Protein AF-A0A812HJQ6-F1 (afdb_monomer_lite)

Foldseek 3Di:
DQAVDDADVPGPVVLVVLVLVCVVVVHFLVRSLCVVPCCSPPVPPVCVPDPPPVNSVSCVPCPPVRDDDPDRPDDDD

Structure (mmCIF, N/CA/C/O backbone):
data_AF-A0A812HJQ6-F1
#
_entry.id   AF-A0A812HJQ6-F1
#
loop_
_atom_site.group_PDB
_atom_site.id
_atom_site.type_symbol
_atom_site.label_atom_id
_atom_site.label_alt_id
_atom_site.label_comp_id
_atom_site.label_asym_id
_atom_site.label_entity_id
_atom_site.label_seq_id
_atom_site.pdbx_PDB_ins_code
_atom_site.Cartn_x
_atom_site.Cartn_y
_atom_site.Cartn_z
_atom_site.occupancy
_atom_site.B_iso_or_equiv
_atom_site.auth_seq_id
_atom_site.auth_comp_id
_atom_site.auth_asym_id
_atom_site.auth_atom_id
_atom_site.pdbx_PDB_model_num
ATOM 1 N N . MET A 1 1 ? 1.404 8.414 7.504 1.00 87.06 1 MET A N 1
ATOM 2 C CA . MET A 1 1 ? 2.756 8.208 6.930 1.00 87.06 1 MET A CA 1
ATOM 3 C C . MET A 1 1 ? 2.907 6.772 6.453 1.00 87.06 1 MET A C 1
ATOM 5 O O . MET A 1 1 ? 2.236 5.900 6.994 1.00 87.06 1 MET A O 1
ATOM 9 N N . ASN A 1 2 ? 3.743 6.547 5.444 1.00 87.94 2 ASN A N 1
ATOM 10 C CA . ASN A 1 2 ? 4.107 5.241 4.902 1.00 87.94 2 ASN A CA 1
ATOM 11 C C . ASN A 1 2 ? 5.577 5.291 4.456 1.00 87.94 2 ASN A C 1
ATOM 13 O O . ASN A 1 2 ? 5.871 5.753 3.352 1.00 87.94 2 ASN A O 1
ATOM 17 N N . GLY A 1 3 ? 6.489 4.896 5.346 1.00 89.12 3 GLY A N 1
ATOM 18 C CA . GLY A 1 3 ? 7.927 5.070 5.143 1.00 89.12 3 GLY A CA 1
ATOM 19 C C . GLY A 1 3 ? 8.286 6.550 5.009 1.00 89.12 3 GLY A C 1
ATOM 20 O O . GLY A 1 3 ? 7.975 7.346 5.895 1.00 89.12 3 GLY A O 1
ATOM 21 N N . GLU A 1 4 ? 8.890 6.919 3.882 1.00 85.75 4 GLU A N 1
ATOM 22 C CA . GLU A 1 4 ? 9.276 8.302 3.571 1.00 85.75 4 GLU A CA 1
ATOM 23 C C . GLU A 1 4 ? 8.123 9.121 2.969 1.00 85.75 4 GLU A C 1
ATOM 25 O O . GLU A 1 4 ? 8.209 10.342 2.857 1.00 85.75 4 GLU A O 1
ATOM 30 N N . THR A 1 5 ? 7.008 8.474 2.605 1.00 87.75 5 THR A N 1
ATOM 31 C CA . THR A 1 5 ? 5.834 9.166 2.061 1.00 87.75 5 THR A CA 1
ATOM 32 C C . THR A 1 5 ? 4.907 9.643 3.178 1.00 87.75 5 THR A C 1
ATOM 34 O O . THR A 1 5 ? 4.340 8.852 3.943 1.00 87.75 5 THR A O 1
ATOM 37 N N . GLN A 1 6 ? 4.664 10.950 3.225 1.00 88.62 6 GLN A N 1
ATOM 38 C CA . GLN A 1 6 ? 3.577 11.540 4.000 1.00 88.62 6 GLN A CA 1
ATOM 39 C C . GLN A 1 6 ? 2.345 11.721 3.103 1.00 88.62 6 GLN A C 1
ATOM 41 O O . GLN A 1 6 ? 2.467 12.108 1.947 1.00 88.62 6 GLN A O 1
ATOM 46 N N . ASN A 1 7 ? 1.161 11.404 3.629 1.00 87.62 7 ASN A N 1
ATOM 47 C CA . ASN A 1 7 ? -0.111 11.620 2.940 1.00 87.62 7 ASN A CA 1
ATOM 48 C C . ASN A 1 7 ? -0.966 12.507 3.838 1.00 87.62 7 ASN A C 1
ATOM 50 O O . ASN A 1 7 ? -1.233 12.109 4.976 1.00 87.62 7 ASN A O 1
ATOM 54 N N . ASN A 1 8 ? -1.386 13.669 3.342 1.00 85.12 8 ASN A N 1
ATOM 55 C CA . ASN A 1 8 ? -2.323 14.517 4.072 1.00 85.12 8 ASN A CA 1
ATOM 56 C C . ASN A 1 8 ? -3.749 13.958 3.979 1.00 85.12 8 ASN A C 1
ATOM 58 O O . ASN A 1 8 ? -4.072 13.139 3.113 1.00 85.12 8 ASN A O 1
ATOM 62 N N . ALA A 1 9 ? -4.637 14.418 4.862 1.00 82.31 9 ALA A N 1
ATOM 63 C CA . ALA A 1 9 ? -6.053 14.082 4.769 1.00 82.31 9 ALA A CA 1
ATOM 64 C C . ALA A 1 9 ? -6.617 14.510 3.400 1.00 82.31 9 ALA A C 1
ATOM 66 O O . ALA A 1 9 ? -6.517 15.670 3.010 1.00 82.31 9 ALA A O 1
ATOM 67 N N . GLY A 1 10 ? -7.212 13.563 2.671 1.00 81.38 10 GLY A N 1
ATOM 68 C CA . GLY A 1 10 ? -7.746 13.787 1.326 1.00 81.38 10 GLY A CA 1
ATOM 69 C C . GLY A 1 10 ? -6.776 13.460 0.185 1.00 81.38 10 GLY A C 1
ATOM 70 O O . GLY A 1 10 ? -7.223 13.349 -0.957 1.00 81.38 10 GLY A O 1
ATOM 71 N N . GLU A 1 11 ? -5.494 13.225 0.468 1.00 86.19 11 GLU A N 1
ATOM 72 C CA . GLU A 1 11 ? -4.510 12.772 -0.516 1.00 86.19 11 GLU A CA 1
ATOM 73 C C . GLU A 1 11 ? -4.416 11.246 -0.547 1.00 86.19 11 GLU A C 1
ATOM 75 O O . GLU A 1 11 ? -4.532 10.567 0.473 1.00 86.19 11 GLU A O 1
ATOM 80 N N . ASN A 1 12 ? -4.178 10.684 -1.737 1.00 88.06 12 ASN A N 1
ATOM 81 C CA . ASN A 1 12 ? -3.953 9.245 -1.918 1.00 88.06 12 ASN A CA 1
ATOM 82 C C . ASN A 1 12 ? -5.032 8.364 -1.254 1.00 88.06 12 ASN A C 1
ATOM 84 O O . ASN A 1 12 ? -4.749 7.276 -0.746 1.00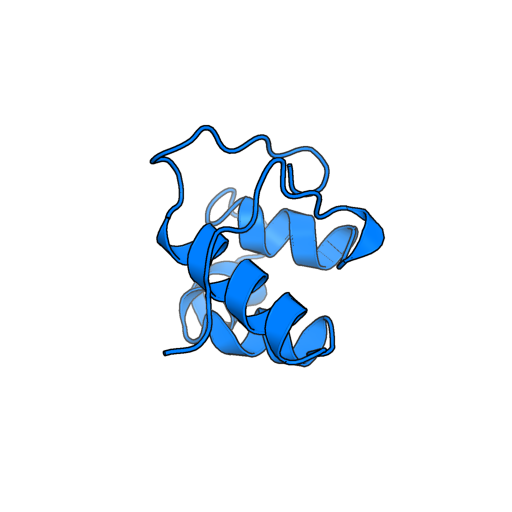 88.06 12 ASN A O 1
ATOM 88 N N . ASN A 1 13 ? -6.293 8.814 -1.294 1.00 88.31 13 ASN A N 1
ATOM 89 C CA . ASN A 1 13 ? -7.425 8.156 -0.633 1.00 88.31 13 ASN A CA 1
ATOM 90 C C . ASN A 1 13 ? -7.589 6.678 -1.028 1.00 88.31 13 ASN A C 1
ATOM 92 O O . ASN A 1 13 ? -8.072 5.882 -0.227 1.00 88.31 13 ASN A O 1
ATOM 96 N N . GLY A 1 14 ? -7.187 6.301 -2.248 1.00 91.25 14 GLY A N 1
ATOM 97 C CA . GLY A 1 14 ? -7.157 4.901 -2.682 1.00 91.25 14 GLY A CA 1
ATOM 98 C C . GLY A 1 14 ? -6.220 4.052 -1.819 1.00 91.25 14 GLY A C 1
ATOM 99 O O . GLY A 1 14 ? -6.652 3.063 -1.230 1.00 91.25 14 GLY A O 1
ATOM 100 N N . SER A 1 15 ? -4.969 4.489 -1.669 1.00 93.25 15 SER A N 1
ATOM 101 C CA . SER A 1 15 ? -3.977 3.836 -0.809 1.00 93.25 15 SER A CA 1
ATOM 102 C C . SER A 1 15 ? -4.400 3.851 0.655 1.00 93.25 15 SER A C 1
ATOM 104 O O . SER A 1 15 ? -4.316 2.825 1.322 1.00 93.25 15 SER A O 1
ATOM 106 N N . CYS A 1 16 ? -4.932 4.980 1.137 1.00 93.00 16 CYS A N 1
ATOM 107 C CA . CYS A 1 16 ? -5.446 5.106 2.501 1.00 93.00 16 CYS A CA 1
ATOM 108 C C . CYS A 1 16 ? -6.509 4.036 2.809 1.00 93.00 16 CYS A C 1
ATOM 110 O O . CYS A 1 16 ? -6.411 3.342 3.819 1.00 93.00 16 CYS A O 1
ATOM 112 N N . LYS A 1 17 ? -7.475 3.825 1.903 1.00 94.12 17 LYS A N 1
ATOM 113 C CA . LYS A 1 17 ? -8.514 2.794 2.057 1.00 94.12 17 LYS A CA 1
ATOM 114 C C . LYS A 1 17 ? -7.951 1.376 2.047 1.00 94.12 17 LYS A C 1
ATOM 116 O O . LYS A 1 17 ? -8.379 0.569 2.865 1.00 94.12 17 LYS A O 1
ATOM 121 N N . ILE A 1 18 ? -7.014 1.067 1.148 1.00 96.25 18 ILE A N 1
ATOM 122 C CA . ILE A 1 18 ? -6.420 -0.277 1.061 1.00 96.25 18 ILE A CA 1
ATOM 123 C C . ILE A 1 18 ? -5.615 -0.593 2.324 1.00 96.25 18 ILE A C 1
ATOM 125 O O . ILE A 1 18 ? -5.790 -1.663 2.900 1.00 96.25 18 ILE A O 1
ATOM 129 N N . PHE A 1 19 ? -4.791 0.339 2.802 1.00 95.62 19 PHE A N 1
ATOM 130 C CA . PHE A 1 19 ? -4.042 0.150 4.044 1.00 95.62 19 PHE A CA 1
ATOM 131 C C . PHE A 1 19 ? -4.965 0.067 5.263 1.00 95.62 19 PHE A C 1
ATOM 133 O O . PHE A 1 19 ? -4.780 -0.798 6.111 1.00 95.62 19 PHE A O 1
ATOM 140 N N . ALA A 1 20 ? -6.009 0.893 5.335 1.00 94.31 20 ALA A N 1
ATOM 141 C CA . ALA A 1 20 ? -6.979 0.807 6.421 1.00 94.31 20 ALA A CA 1
ATOM 142 C C . 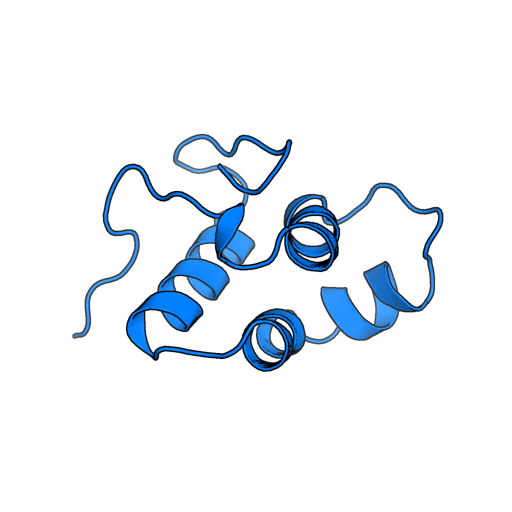ALA A 1 20 ? -7.716 -0.541 6.412 1.00 94.31 20 ALA A C 1
ATOM 144 O O . ALA A 1 20 ? -7.888 -1.165 7.455 1.00 94.31 20 ALA A O 1
ATOM 145 N N . PHE A 1 21 ? -8.096 -1.032 5.231 1.00 95.44 21 PHE A N 1
ATOM 146 C CA . PHE A 1 21 ? -8.689 -2.356 5.068 1.00 95.44 21 PHE A CA 1
ATOM 147 C C . PHE A 1 21 ? -7.720 -3.471 5.479 1.00 95.44 21 PHE A C 1
ATOM 149 O O . PHE A 1 21 ? -8.118 -4.389 6.196 1.00 95.44 21 PHE A O 1
ATOM 156 N N . GLY A 1 22 ? -6.453 -3.375 5.069 1.00 95.31 22 GLY A N 1
ATOM 157 C CA . GLY A 1 22 ? -5.412 -4.329 5.437 1.00 95.31 22 GLY A CA 1
ATOM 158 C C . GLY A 1 22 ? -5.201 -4.408 6.944 1.00 95.31 22 GLY A C 1
ATOM 159 O O . GLY A 1 22 ? -5.179 -5.504 7.495 1.00 95.31 22 GLY A O 1
ATOM 160 N N . GLN A 1 23 ? -5.151 -3.260 7.621 1.00 93.25 23 GLN A N 1
ATOM 161 C CA . GLN A 1 23 ? -4.996 -3.200 9.070 1.00 93.25 23 GLN A CA 1
ATOM 162 C C . GLN A 1 23 ? -6.225 -3.766 9.796 1.00 93.25 23 GLN A C 1
ATOM 164 O O . GLN A 1 23 ? -6.076 -4.574 10.707 1.00 93.25 23 GLN A O 1
ATOM 169 N N . LEU A 1 24 ? -7.440 -3.404 9.362 1.00 93.94 24 LEU A N 1
ATOM 170 C CA . LEU A 1 24 ? -8.684 -3.913 9.956 1.00 93.94 24 LEU A CA 1
ATOM 171 C C . LEU A 1 24 ? -8.825 -5.437 9.843 1.00 93.94 24 LEU A C 1
ATOM 173 O O . LEU A 1 24 ? -9.399 -6.063 10.728 1.00 93.94 24 LEU A O 1
ATOM 177 N N . ASN A 1 25 ? -8.312 -6.029 8.763 1.00 95.19 25 ASN A N 1
ATOM 178 C CA . ASN A 1 25 ? -8.412 -7.467 8.505 1.00 95.19 25 ASN A CA 1
ATOM 179 C C . ASN A 1 25 ? -7.125 -8.234 8.845 1.00 95.19 25 ASN A C 1
ATOM 181 O O . ASN A 1 25 ? -7.030 -9.415 8.521 1.00 95.19 25 ASN A O 1
ATOM 185 N N . ASN A 1 26 ? -6.144 -7.587 9.486 1.00 95.19 26 ASN A N 1
ATOM 186 C CA . ASN A 1 26 ? -4.835 -8.169 9.808 1.00 95.19 26 ASN A CA 1
ATOM 187 C C . ASN A 1 26 ? -4.157 -8.840 8.597 1.00 95.19 26 ASN A C 1
ATOM 189 O O . ASN A 1 26 ? -3.593 -9.930 8.700 1.00 95.19 26 ASN A O 1
ATOM 193 N N . LEU A 1 27 ? -4.242 -8.204 7.426 1.00 97.50 27 LEU A N 1
ATOM 194 C CA . LEU A 1 27 ? -3.629 -8.722 6.209 1.00 97.50 27 LEU A CA 1
ATOM 195 C C . LEU A 1 27 ? -2.104 -8.657 6.293 1.00 97.50 27 LEU A C 1
ATOM 197 O O . LEU A 1 27 ? -1.525 -7.691 6.795 1.00 97.50 27 LEU A O 1
ATOM 201 N N . SER A 1 28 ? -1.437 -9.655 5.711 1.00 97.56 28 SER A N 1
ATOM 202 C CA . SER A 1 28 ? 0.013 -9.601 5.529 1.00 97.56 28 SER A CA 1
ATOM 203 C C . SER A 1 28 ? 0.409 -8.466 4.577 1.00 97.56 28 SER A C 1
ATOM 205 O O . SER A 1 28 ? -0.420 -7.898 3.852 1.00 97.56 28 SER A O 1
ATOM 207 N N . LYS A 1 29 ? 1.703 -8.143 4.555 1.00 97.00 29 LYS A N 1
ATOM 208 C CA . LYS A 1 29 ? 2.280 -7.177 3.614 1.00 97.00 29 LYS A CA 1
ATOM 209 C C . LYS A 1 29 ? 1.962 -7.562 2.165 1.00 97.00 29 LYS A C 1
ATOM 211 O O . LYS A 1 29 ? 1.490 -6.737 1.389 1.00 97.00 29 LYS A O 1
ATOM 216 N N . GLU A 1 30 ? 2.149 -8.827 1.817 1.00 97.06 30 GLU A N 1
ATOM 217 C CA . GLU A 1 30 ? 1.944 -9.371 0.472 1.00 97.06 30 GLU A CA 1
ATOM 218 C C . GLU A 1 30 ? 0.463 -9.338 0.085 1.00 97.06 30 GLU A C 1
ATOM 220 O O . GLU A 1 30 ? 0.121 -8.908 -1.017 1.00 97.06 30 GLU A O 1
ATOM 225 N N . ALA A 1 31 ? -0.426 -9.728 1.005 1.00 97.62 31 ALA A N 1
ATOM 226 C CA . ALA A 1 31 ? -1.869 -9.668 0.783 1.00 97.62 31 ALA A CA 1
ATOM 227 C C . ALA A 1 31 ? -2.343 -8.223 0.560 1.00 97.62 31 ALA A C 1
ATOM 229 O O . ALA A 1 31 ? -3.127 -7.954 -0.348 1.00 97.62 31 ALA A O 1
ATOM 230 N N . THR A 1 32 ? -1.808 -7.277 1.332 1.00 97.62 32 THR A N 1
ATOM 231 C CA . THR A 1 32 ? -2.131 -5.850 1.201 1.00 97.62 32 THR A CA 1
ATOM 232 C C . THR A 1 32 ? -1.615 -5.272 -0.118 1.00 97.62 32 THR A C 1
ATOM 234 O O . THR A 1 32 ? -2.345 -4.553 -0.796 1.00 97.62 32 THR A O 1
ATOM 237 N N . LEU A 1 33 ? -0.396 -5.628 -0.540 1.00 97.50 33 LEU A N 1
ATOM 238 C CA . LEU A 1 33 ? 0.136 -5.264 -1.859 1.00 97.50 33 LEU A CA 1
ATOM 239 C C . LEU A 1 33 ? -0.732 -5.830 -2.990 1.00 97.50 33 LEU A C 1
ATOM 241 O O . LEU A 1 33 ? -1.049 -5.126 -3.949 1.00 97.50 33 LEU A O 1
ATOM 245 N N . ALA A 1 34 ? -1.199 -7.072 -2.855 1.00 97.12 34 ALA A N 1
ATOM 246 C CA . ALA A 1 34 ? -2.070 -7.700 -3.841 1.00 97.12 34 ALA A CA 1
ATOM 247 C C . ALA A 1 34 ? -3.421 -6.976 -4.007 1.00 97.12 34 ALA A C 1
ATOM 249 O O . ALA A 1 34 ? -3.972 -6.995 -5.114 1.00 97.12 34 ALA A O 1
ATOM 250 N N . CYS A 1 35 ? -3.927 -6.301 -2.965 1.00 97.44 35 CYS A N 1
ATOM 251 C CA . CYS A 1 35 ? -5.148 -5.489 -3.028 1.00 97.44 35 CYS A CA 1
ATOM 252 C C . CYS A 1 35 ? -5.024 -4.258 -3.942 1.00 97.44 35 CYS A C 1
ATOM 254 O O . CYS A 1 35 ? -6.042 -3.769 -4.427 1.00 97.44 35 CYS A O 1
ATOM 256 N N . PHE A 1 36 ? -3.809 -3.785 -4.241 1.00 96.44 36 PHE A N 1
ATOM 257 C CA . PHE A 1 36 ? -3.596 -2.720 -5.231 1.00 96.44 36 PHE A CA 1
ATOM 258 C C . PHE A 1 36 ? -3.771 -3.201 -6.684 1.00 96.44 36 PHE A C 1
ATOM 260 O O . PHE A 1 36 ? -3.791 -2.386 -7.609 1.00 96.44 36 PHE A O 1
ATOM 267 N N . GLY A 1 37 ? -3.929 -4.512 -6.908 1.00 96.25 37 GLY A N 1
ATOM 268 C CA . GLY A 1 37 ? -4.267 -5.080 -8.212 1.00 96.25 37 GLY A CA 1
ATOM 269 C C . GLY A 1 37 ? -3.238 -4.734 -9.288 1.00 96.25 37 GLY A C 1
ATOM 270 O O . GLY A 1 37 ? -2.041 -4.960 -9.099 1.00 96.25 37 GLY A O 1
ATOM 271 N N . ARG A 1 38 ? -3.708 -4.184 -10.416 1.00 96.00 38 ARG A N 1
ATOM 272 C CA . ARG A 1 38 ? -2.851 -3.810 -11.554 1.00 96.00 38 ARG A CA 1
ATOM 273 C C . ARG A 1 38 ? -1.774 -2.787 -11.185 1.00 96.00 38 ARG A C 1
ATOM 275 O O . ARG A 1 38 ? -0.663 -2.896 -11.674 1.00 96.00 38 ARG A O 1
ATOM 282 N N . PHE A 1 39 ? -2.059 -1.860 -10.264 1.00 95.88 39 PHE A N 1
ATOM 283 C CA . PHE A 1 39 ? -1.082 -0.840 -9.869 1.00 95.88 39 PHE A CA 1
ATOM 284 C C . PHE A 1 39 ? 0.148 -1.467 -9.214 1.00 95.88 39 PHE A C 1
ATOM 286 O O . PHE A 1 39 ? 1.268 -1.037 -9.447 1.00 95.88 39 PHE A O 1
ATOM 293 N N . TYR A 1 40 ? -0.037 -2.529 -8.429 1.00 96.75 40 TYR A N 1
ATOM 294 C CA . TYR A 1 40 ? 1.098 -3.265 -7.885 1.00 96.75 40 TYR A CA 1
ATOM 295 C C . TYR A 1 40 ? 1.746 -4.166 -8.943 1.00 96.75 40 TYR A C 1
ATOM 297 O O . TYR A 1 40 ? 2.960 -4.130 -9.116 1.00 96.75 40 TYR A O 1
ATOM 305 N N . ARG A 1 41 ? 0.956 -4.966 -9.667 1.00 95.06 41 ARG A N 1
ATOM 306 C CA . ARG A 1 41 ? 1.492 -6.037 -10.526 1.00 95.06 41 ARG A CA 1
ATOM 307 C C . ARG A 1 41 ? 2.070 -5.563 -11.856 1.00 95.06 41 ARG A C 1
ATOM 309 O O . ARG A 1 41 ? 3.005 -6.182 -12.346 1.00 95.06 41 ARG A O 1
ATOM 316 N N . GLU A 1 42 ? 1.501 -4.521 -12.443 1.00 94.81 42 GLU A N 1
ATOM 317 C CA . GLU A 1 42 ? 1.868 -4.027 -13.770 1.00 94.81 42 GLU A CA 1
ATOM 318 C C . GLU A 1 42 ? 2.650 -2.722 -13.635 1.00 94.81 42 GLU A C 1
ATOM 320 O O . GLU A 1 42 ? 3.802 -2.656 -14.048 1.00 94.81 42 GLU A O 1
ATOM 325 N N . ASP A 1 43 ? 2.082 -1.710 -12.981 1.00 95.75 43 ASP A N 1
ATOM 326 C CA . ASP A 1 43 ? 2.729 -0.396 -12.918 1.00 95.75 43 ASP A CA 1
ATOM 327 C C . ASP A 1 43 ? 4.011 -0.450 -12.070 1.00 95.75 43 ASP A C 1
ATOM 329 O O . ASP A 1 43 ? 5.067 -0.019 -12.525 1.00 95.75 43 ASP A O 1
ATOM 333 N N . VAL A 1 44 ? 3.955 -1.048 -10.873 1.00 96.25 44 VAL A N 1
ATOM 334 C CA . VAL A 1 44 ? 5.101 -1.079 -9.949 1.00 96.25 44 VAL A CA 1
ATOM 335 C C . VAL A 1 44 ? 6.072 -2.226 -10.227 1.00 96.25 44 VAL A C 1
ATOM 337 O O . VAL A 1 44 ? 7.264 -1.977 -10.403 1.00 96.25 44 VAL A O 1
ATOM 340 N N . LEU A 1 45 ? 5.603 -3.480 -10.268 1.00 94.62 45 LEU A N 1
ATOM 341 C CA . LEU A 1 45 ? 6.499 -4.636 -10.420 1.00 94.62 45 LEU A CA 1
ATOM 342 C C . LEU A 1 45 ? 7.150 -4.728 -11.807 1.00 94.62 45 LEU A C 1
ATOM 344 O O . LEU A 1 45 ? 8.297 -5.163 -11.889 1.00 94.62 45 LEU A O 1
ATOM 348 N N . ALA A 1 46 ? 6.458 -4.334 -12.883 1.00 95.50 46 ALA A N 1
ATOM 349 C CA . ALA A 1 46 ? 7.045 -4.386 -14.225 1.00 95.50 46 ALA A CA 1
ATOM 350 C C . ALA A 1 46 ? 7.963 -3.187 -14.523 1.00 95.50 46 ALA A C 1
ATOM 352 O O . ALA A 1 46 ? 8.777 -3.261 -15.442 1.00 95.50 46 ALA A O 1
ATOM 353 N N . HIS A 1 47 ? 7.874 -2.107 -13.736 1.00 95.25 47 HIS A N 1
ATOM 354 C CA . HIS A 1 47 ? 8.659 -0.885 -13.928 1.00 95.25 47 HIS A CA 1
ATOM 355 C C . HIS A 1 47 ? 9.356 -0.467 -12.617 1.00 95.25 47 HIS A C 1
ATOM 357 O O . HIS A 1 47 ? 8.949 0.503 -11.966 1.00 95.25 47 HIS A O 1
ATOM 363 N N . PRO A 1 48 ? 10.417 -1.181 -12.192 1.00 92.69 48 PRO A N 1
ATOM 364 C CA . PRO A 1 48 ? 11.086 -0.928 -10.913 1.00 92.69 48 PRO A CA 1
ATOM 365 C C . PRO A 1 48 ? 11.695 0.478 -10.812 1.00 92.69 48 PRO A C 1
ATOM 367 O O . PRO A 1 48 ? 11.665 1.062 -9.733 1.00 92.69 48 PRO A O 1
ATOM 370 N N . GLU A 1 49 ? 12.139 1.048 -11.934 1.00 93.12 49 GLU A N 1
ATOM 371 C CA . GLU A 1 49 ? 12.779 2.371 -12.006 1.00 93.12 49 GLU A CA 1
ATOM 372 C C . GLU A 1 49 ? 11.785 3.549 -12.029 1.00 93.12 49 GLU A C 1
ATOM 374 O O . GLU A 1 49 ? 12.191 4.708 -11.931 1.00 93.12 49 GLU A O 1
ATOM 379 N N . ASN A 1 50 ? 10.480 3.288 -12.182 1.00 93.69 50 ASN A N 1
ATOM 380 C CA . ASN A 1 50 ? 9.480 4.355 -12.179 1.00 93.69 50 ASN A CA 1
ATOM 381 C C . ASN A 1 50 ? 9.303 4.948 -10.775 1.00 93.69 50 ASN A C 1
ATOM 383 O O . ASN A 1 50 ? 9.505 4.289 -9.757 1.00 93.69 50 ASN A O 1
ATOM 387 N N . ASN A 1 51 ? 8.842 6.200 -10.730 1.00 91.75 51 ASN A N 1
ATOM 388 C CA . ASN A 1 51 ? 8.553 6.921 -9.488 1.00 91.75 51 ASN A CA 1
ATOM 389 C C . ASN A 1 51 ? 7.039 7.135 -9.266 1.00 91.75 51 ASN A C 1
ATOM 391 O O . ASN A 1 51 ? 6.615 8.067 -8.582 1.00 91.75 51 ASN A O 1
ATOM 395 N N . ASP A 1 52 ? 6.201 6.300 -9.872 1.00 92.38 52 ASP A N 1
ATOM 396 C CA . ASP A 1 52 ? 4.754 6.272 -9.658 1.00 92.38 52 ASP A CA 1
ATOM 397 C C . ASP A 1 52 ? 4.384 5.520 -8.368 1.00 92.38 52 ASP A C 1
ATOM 399 O O . ASP A 1 52 ? 5.204 4.838 -7.758 1.00 92.38 52 ASP A O 1
ATOM 403 N N . HIS A 1 53 ? 3.132 5.658 -7.921 1.00 94.25 53 HIS A N 1
ATOM 404 C CA . HIS A 1 53 ? 2.570 4.865 -6.816 1.00 94.25 53 HIS A CA 1
ATOM 405 C C . HIS A 1 53 ? 3.441 4.812 -5.548 1.00 94.25 53 HIS A C 1
ATOM 407 O O . HIS A 1 53 ? 3.643 3.747 -4.961 1.00 94.25 53 HIS A O 1
ATOM 413 N N . GLN A 1 54 ? 3.918 5.971 -5.085 1.00 94.81 54 GLN A N 1
ATOM 414 C CA . GLN A 1 54 ? 4.852 6.096 -3.952 1.00 94.81 54 GLN A CA 1
ATOM 415 C C . GLN A 1 54 ? 4.447 5.316 -2.698 1.00 94.81 54 GLN A C 1
ATOM 417 O O . GLN A 1 54 ? 5.296 4.757 -2.008 1.00 94.81 54 GLN A O 1
ATOM 422 N N . ASN A 1 55 ? 3.144 5.216 -2.430 1.00 94.94 55 ASN A N 1
ATOM 423 C CA . ASN A 1 55 ? 2.619 4.423 -1.325 1.00 94.94 55 ASN A CA 1
ATOM 424 C C . ASN A 1 55 ? 2.868 2.914 -1.491 1.00 94.94 55 ASN A C 1
ATOM 426 O O . ASN A 1 55 ? 3.226 2.244 -0.528 1.00 94.94 55 ASN A O 1
ATOM 430 N N . ILE A 1 56 ? 2.701 2.366 -2.694 1.00 96.00 56 ILE A N 1
ATOM 431 C CA . ILE A 1 56 ? 2.970 0.948 -2.957 1.00 96.00 56 ILE A CA 1
ATOM 432 C C . ILE A 1 56 ? 4.472 0.688 -2.812 1.00 96.00 56 ILE A C 1
ATOM 434 O O . ILE A 1 56 ? 4.871 -0.225 -2.094 1.00 96.00 56 ILE A O 1
ATOM 438 N N . ARG A 1 57 ? 5.303 1.542 -3.422 1.00 96.19 57 ARG A N 1
ATOM 439 C CA . ARG A 1 57 ? 6.769 1.416 -3.398 1.00 96.19 57 ARG A CA 1
ATOM 440 C C . ARG A 1 57 ? 7.341 1.515 -1.982 1.00 96.19 57 ARG A C 1
ATOM 442 O O . ARG A 1 57 ? 8.092 0.638 -1.566 1.00 96.19 57 ARG A O 1
ATOM 449 N N . ASN A 1 58 ? 6.917 2.506 -1.197 1.00 96.00 58 ASN A N 1
ATOM 450 C CA . ASN A 1 58 ? 7.339 2.630 0.203 1.00 96.00 58 ASN A CA 1
ATOM 451 C C . ASN A 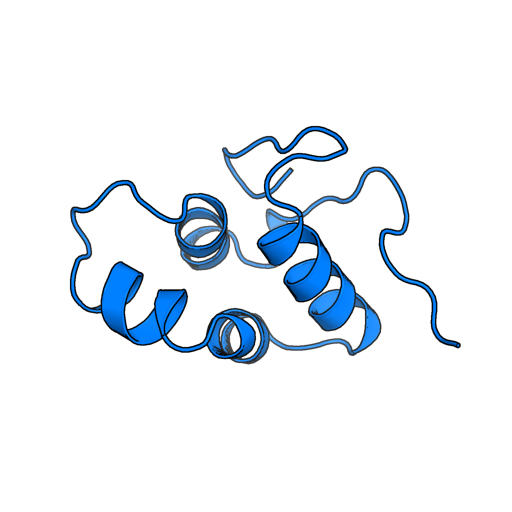1 58 ? 6.890 1.437 1.053 1.00 96.00 58 ASN A C 1
ATOM 453 O O . ASN A 1 58 ? 7.660 0.935 1.877 1.00 96.00 58 ASN A O 1
ATOM 457 N N . PHE A 1 59 ? 5.674 0.939 0.821 1.00 96.81 59 PHE A N 1
ATOM 458 C CA . PHE A 1 59 ? 5.151 -0.212 1.550 1.00 96.81 59 PHE A CA 1
ATOM 459 C C . PHE A 1 59 ? 5.883 -1.512 1.184 1.00 96.81 59 PHE A C 1
ATOM 461 O O . PHE A 1 59 ? 6.081 -2.366 2.044 1.00 96.81 59 PHE A O 1
ATOM 468 N N . MET A 1 60 ? 6.372 -1.662 -0.053 1.00 95.44 60 MET A N 1
ATOM 469 C CA . MET A 1 60 ? 7.242 -2.784 -0.436 1.00 95.44 60 MET A CA 1
ATOM 470 C C . MET A 1 60 ? 8.562 -2.800 0.338 1.00 95.44 60 MET A C 1
ATOM 472 O O . MET A 1 60 ? 9.072 -3.883 0.623 1.00 95.44 60 MET A O 1
ATOM 476 N N . VAL A 1 61 ? 9.096 -1.640 0.716 1.00 95.62 61 VAL A N 1
ATOM 477 C CA . VAL A 1 61 ? 10.343 -1.545 1.489 1.00 95.62 61 VAL A CA 1
ATOM 478 C C . VAL A 1 61 ? 10.059 -1.731 2.975 1.00 95.62 61 VAL A C 1
ATOM 480 O O . VAL A 1 61 ? 10.551 -2.670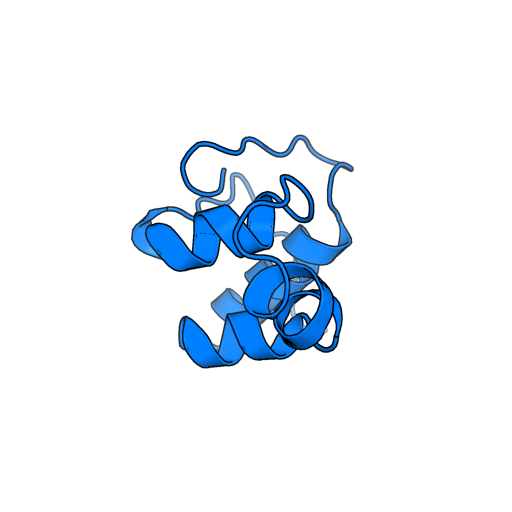 3.594 1.00 95.62 61 VAL A O 1
ATOM 483 N N . THR A 1 62 ? 9.202 -0.881 3.535 1.00 95.88 62 THR A N 1
ATOM 484 C CA . THR A 1 62 ? 9.028 -0.754 4.989 1.00 95.88 62 THR A CA 1
ATOM 485 C C . THR A 1 62 ? 7.935 -1.653 5.565 1.00 95.88 62 THR A C 1
ATOM 487 O O . THR A 1 62 ? 7.960 -1.970 6.749 1.00 95.88 62 THR A O 1
ATOM 490 N N . GLY A 1 63 ? 6.991 -2.115 4.740 1.00 95.19 63 GLY A N 1
ATOM 491 C CA . GLY A 1 63 ? 5.844 -2.896 5.199 1.00 95.19 63 GLY A CA 1
ATOM 492 C C . GLY A 1 63 ? 5.002 -2.149 6.235 1.00 95.19 63 GLY A C 1
ATOM 493 O O . GLY A 1 63 ? 4.935 -0.920 6.244 1.00 95.19 63 GLY A O 1
ATOM 494 N N . TRP A 1 64 ? 4.352 -2.906 7.119 1.00 95.75 64 TRP A N 1
ATOM 495 C CA . TRP A 1 64 ? 3.497 -2.341 8.165 1.00 95.75 64 TRP A CA 1
ATOM 496 C C . TRP A 1 64 ? 4.252 -1.479 9.177 1.00 95.75 64 TRP A C 1
ATOM 498 O O . TRP A 1 64 ? 3.676 -0.515 9.672 1.00 95.75 64 TRP A O 1
ATOM 508 N N . ASP A 1 65 ? 5.539 -1.742 9.414 1.00 93.94 65 ASP A N 1
ATOM 509 C CA . ASP A 1 65 ? 6.361 -0.955 10.344 1.00 93.94 65 ASP A CA 1
ATOM 510 C C . ASP A 1 65 ? 6.523 0.507 9.889 1.00 93.94 65 ASP A C 1
ATOM 512 O O . ASP A 1 65 ? 6.691 1.414 10.709 1.00 93.94 65 ASP A O 1
ATOM 516 N N . GLY A 1 66 ? 6.432 0.753 8.576 1.00 92.62 66 GLY A N 1
ATOM 517 C CA . GLY A 1 66 ? 6.465 2.095 7.997 1.00 92.62 66 GLY A CA 1
ATOM 518 C C . GLY A 1 66 ? 5.112 2.801 7.952 1.00 92.62 66 GLY A C 1
ATOM 519 O O . GLY A 1 66 ? 5.075 4.017 7.745 1.00 92.62 66 GLY A O 1
ATOM 520 N N . VAL A 1 67 ? 3.999 2.085 8.140 1.00 93.56 67 VAL A N 1
ATOM 521 C CA . VAL A 1 67 ? 2.649 2.648 8.023 1.00 93.56 67 VAL A CA 1
ATOM 522 C C . VAL A 1 67 ? 2.160 3.132 9.378 1.00 93.56 67 VAL A C 1
ATOM 524 O O . VAL A 1 67 ? 2.027 2.374 10.333 1.00 93.56 67 VAL A O 1
ATOM 527 N N . LYS A 1 68 ? 1.829 4.421 9.448 1.00 91.44 68 LYS A N 1
ATOM 528 C CA . LYS A 1 68 ? 1.224 5.045 10.627 1.00 91.44 68 LYS A CA 1
ATOM 529 C C . LYS A 1 68 ? 0.028 5.883 10.217 1.00 91.44 68 LYS A C 1
ATOM 531 O O . LYS A 1 68 ? 0.162 6.814 9.415 1.00 91.44 68 LYS A O 1
ATOM 536 N N . PHE A 1 69 ? -1.119 5.564 10.800 1.00 88.44 69 PHE A N 1
ATOM 537 C CA . PHE A 1 69 ? -2.341 6.346 10.688 1.00 88.44 69 PHE A CA 1
ATOM 538 C C . PHE A 1 69 ? -2.445 7.322 11.858 1.00 88.44 69 PHE 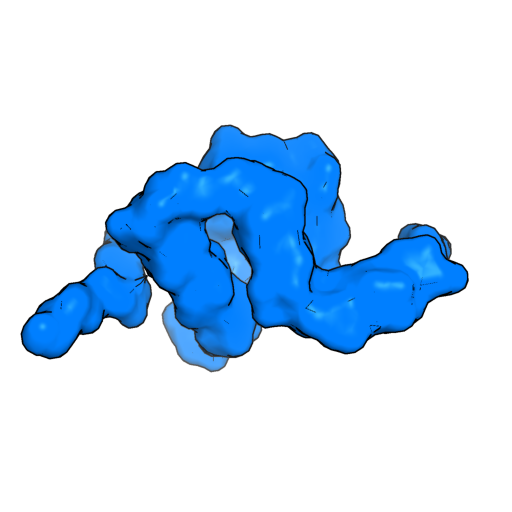A C 1
ATOM 540 O O . PHE A 1 69 ? -2.229 6.937 13.003 1.00 88.44 69 PHE A O 1
ATOM 547 N N . GLU A 1 70 ? -2.790 8.576 11.570 1.00 85.75 70 GLU A N 1
ATOM 548 C CA . GLU A 1 70 ? -3.090 9.571 12.611 1.00 85.75 70 GLU A CA 1
ATOM 549 C C . GLU A 1 70 ? -4.478 9.350 13.221 1.00 85.75 70 GLU A C 1
ATOM 551 O O . GLU A 1 70 ? -4.714 9.658 14.385 1.00 85.75 70 GLU A O 1
ATOM 556 N N . SER A 1 71 ? -5.403 8.797 12.437 1.00 84.69 71 SER A N 1
ATOM 557 C CA . SER A 1 71 ? -6.751 8.445 12.871 1.00 84.69 71 SER A CA 1
ATOM 558 C C . SER A 1 71 ? -7.284 7.256 12.074 1.00 84.69 71 SER A C 1
ATOM 560 O O . SER A 1 71 ? -6.758 6.895 11.017 1.00 84.69 71 SER A O 1
ATOM 562 N N . GLN A 1 72 ? -8.328 6.619 12.599 1.00 82.38 72 GLN A N 1
ATOM 563 C CA . GLN A 1 72 ? -8.955 5.471 11.959 1.00 82.38 72 GLN A CA 1
ATOM 564 C C . GLN A 1 72 ? -9.665 5.897 10.663 1.00 82.38 72 GLN A C 1
ATOM 566 O O . GLN A 1 72 ? -10.648 6.631 10.692 1.00 82.38 72 GLN A O 1
ATOM 571 N N . ALA A 1 73 ? -9.177 5.410 9.518 1.00 86.00 73 ALA A N 1
ATOM 572 C CA . ALA A 1 73 ? -9.695 5.796 8.202 1.00 86.00 73 ALA A CA 1
ATOM 573 C C . ALA A 1 73 ? -10.935 5.001 7.750 1.00 86.00 73 ALA A C 1
ATOM 575 O O . ALA A 1 73 ? -11.673 5.455 6.876 1.00 86.00 73 ALA A O 1
ATOM 576 N N . LEU A 1 74 ? -11.171 3.815 8.320 1.00 87.25 74 LEU A N 1
ATOM 577 C CA . LEU A 1 74 ? -12.336 2.976 8.035 1.00 87.25 74 LEU A CA 1
ATOM 578 C C . LEU A 1 74 ? -12.914 2.400 9.329 1.00 87.25 74 LEU A C 1
ATOM 580 O O . LEU A 1 74 ? -12.172 1.985 10.216 1.00 87.25 74 LEU A O 1
ATOM 584 N N . ALA A 1 75 ? -14.239 2.320 9.400 1.00 85.19 75 ALA A N 1
ATOM 585 C CA . ALA A 1 75 ? -14.974 1.602 10.433 1.00 85.19 75 ALA A CA 1
ATOM 586 C C . ALA A 1 75 ? -15.872 0.552 9.769 1.00 85.19 75 ALA A C 1
ATOM 588 O O . ALA A 1 75 ? -16.408 0.787 8.682 1.00 85.19 75 ALA A O 1
ATOM 589 N N . GLN A 1 76 ? -16.002 -0.612 10.404 1.00 82.75 76 GLN A N 1
ATOM 590 C CA . GLN A 1 76 ? -16.925 -1.648 9.954 1.00 82.75 76 GLN A CA 1
ATOM 591 C C . GLN A 1 76 ? -18.366 -1.119 10.040 1.00 82.75 76 GLN A C 1
ATOM 593 O O . GLN A 1 76 ? -18.691 -0.368 10.960 1.00 82.75 76 GLN A O 1
ATOM 598 N N . LYS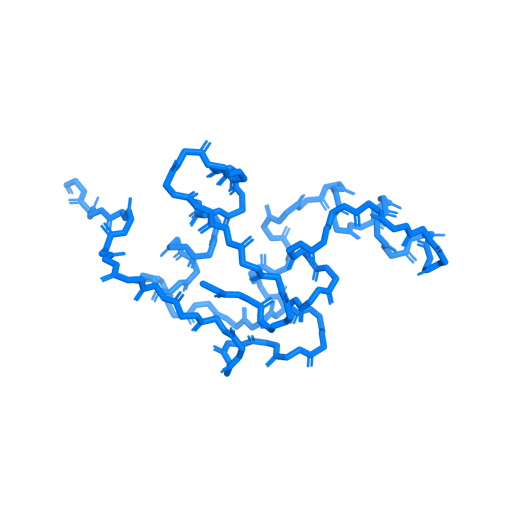 A 1 77 ? -19.190 -1.461 9.046 1.00 73.81 77 LYS A N 1
ATOM 599 C CA . LYS A 1 77 ? -20.622 -1.141 9.049 1.00 73.81 77 LYS A CA 1
ATOM 600 C C . LYS A 1 77 ? -21.407 -2.090 9.940 1.00 73.81 77 LYS A C 1
ATOM 602 O O . LYS A 1 77 ? -20.991 -3.267 10.027 1.00 73.81 77 LYS A O 1
#

Sequence (77 aa):
MNGETQNNAGENNGSCKIFAFGQLNNLSKEATLACFGRFYREDVLAHPENNDHQNIRNFMVTGWDGVKFESQALAQK

pLDDT: mean 92.4, std 4.91, range [73.81, 97.62]

Secondary structure (DSSP, 8-state):
-BTTB---TTSSHHHHHHHHHHHHTT--HHHHHHHTTHIIIIIITS-TT----HHHHHHHHHGGGGB--SS------

Radius of gyration: 11.86 Å; chains: 1; bounding box: 33×24×27 Å